Protein AF-A0A945I8Q3-F1 (afdb_monomer_lite)

Sequence (131 aa):
MSLIPSPAWALERVQLSVFLVKVVEGREKRSGQLPVTIYLDLKDREEAAYVCGIAPRVRDALLQHLNKETFYLNNKEKLNINKLRLDLWPIAYKAIPNVKLQNMLVVQGEGKVGSSEARMFARKGCRHVSG

Secondary structure (DSSP, 8-state):
-----------EEEEEPPEEEEEE-TTT--EEEEEEEEEEEESSHHHHHHHHHTHHHHHHHHHHHHTT--EEP-TTS---HHHHHHHHHHHHHHH-TTS---EEEEEESPPP--HHHHHHHHHHSEEEE--

Structure (mmCIF, N/CA/C/O backbone):
data_AF-A0A945I8Q3-F1
#
_entry.id   AF-A0A945I8Q3-F1
#
loop_
_atom_site.group_PDB
_atom_site.id
_atom_site.type_symbol
_atom_site.label_atom_id
_atom_site.label_alt_id
_atom_site.label_comp_id
_atom_site.label_asym_id
_atom_site.label_entity_id
_atom_site.label_seq_id
_atom_site.pdbx_PDB_ins_code
_atom_site.Cartn_x
_atom_site.Cartn_y
_atom_site.Cartn_z
_atom_site.occupancy
_atom_site.B_iso_or_equiv
_atom_site.auth_seq_id
_atom_site.auth_comp_id
_atom_site.auth_asym_id
_atom_site.auth_atom_id
_atom_site.pdbx_PDB_model_num
ATOM 1 N N . MET A 1 1 ? 38.360 21.006 -9.573 1.00 36.44 1 MET A N 1
ATOM 2 C CA . MET A 1 1 ? 36.895 20.998 -9.374 1.00 36.44 1 MET A CA 1
ATOM 3 C C . MET A 1 1 ? 36.420 19.568 -9.556 1.00 36.44 1 MET A C 1
ATOM 5 O O . MET A 1 1 ? 36.276 19.123 -10.685 1.00 36.44 1 MET A O 1
ATOM 9 N N . SER A 1 2 ? 36.290 18.814 -8.466 1.00 35.00 2 SER A N 1
ATOM 10 C CA . SER A 1 2 ? 35.825 17.426 -8.524 1.00 35.00 2 SER A CA 1
ATOM 11 C C . SER A 1 2 ? 34.301 17.419 -8.484 1.00 35.00 2 SER A C 1
ATOM 13 O O . SER A 1 2 ? 33.709 17.639 -7.431 1.00 35.00 2 SER A O 1
ATOM 15 N N . LEU A 1 3 ? 33.669 17.201 -9.637 1.00 44.47 3 LEU A N 1
ATOM 16 C CA . LEU A 1 3 ? 32.268 16.795 -9.710 1.00 44.47 3 LEU A CA 1
ATOM 17 C C . LEU A 1 3 ? 32.208 15.348 -9.226 1.00 44.47 3 LEU A C 1
ATOM 19 O O . LEU A 1 3 ? 32.520 14.427 -9.973 1.00 44.47 3 LEU A O 1
ATOM 23 N N . ILE A 1 4 ? 31.874 15.155 -7.955 1.00 49.62 4 ILE A N 1
ATOM 24 C CA . ILE A 1 4 ? 31.480 13.843 -7.450 1.00 49.62 4 ILE A CA 1
ATOM 25 C C . ILE A 1 4 ? 30.050 13.621 -7.960 1.00 49.62 4 ILE A C 1
ATOM 27 O O . ILE A 1 4 ? 29.155 14.350 -7.523 1.00 49.62 4 ILE A O 1
ATOM 31 N N . PRO A 1 5 ? 29.784 12.666 -8.869 1.00 41.72 5 PRO A N 1
ATOM 32 C CA . PRO A 1 5 ? 28.416 12.254 -9.114 1.00 41.72 5 PRO A CA 1
ATOM 33 C C . PRO A 1 5 ? 27.945 11.536 -7.848 1.00 41.72 5 PRO A C 1
ATOM 35 O O . PRO A 1 5 ? 28.353 10.411 -7.568 1.00 41.72 5 PRO A O 1
ATOM 38 N N . SER A 1 6 ? 27.106 12.190 -7.046 1.00 39.59 6 SER A N 1
ATOM 39 C CA . SER A 1 6 ? 26.256 11.432 -6.128 1.00 39.59 6 SER A CA 1
ATOM 40 C C . SER A 1 6 ? 25.389 10.527 -6.998 1.00 39.59 6 SER A C 1
ATOM 42 O O . SER A 1 6 ? 24.731 11.051 -7.903 1.00 39.59 6 SER A O 1
ATOM 44 N N . PRO A 1 7 ? 25.344 9.203 -6.779 1.00 38.56 7 PRO A N 1
ATOM 45 C CA . PRO A 1 7 ? 24.304 8.396 -7.377 1.00 38.56 7 PRO A CA 1
ATOM 46 C C . PRO A 1 7 ? 23.014 8.757 -6.639 1.00 38.56 7 PRO A C 1
ATOM 48 O O . PRO A 1 7 ? 22.606 8.097 -5.689 1.00 38.56 7 PRO A O 1
ATOM 51 N N . ALA A 1 8 ? 22.386 9.857 -7.045 1.00 46.25 8 ALA A N 1
ATOM 52 C CA . ALA A 1 8 ? 20.977 10.066 -6.802 1.00 46.25 8 ALA A CA 1
ATOM 53 C C . ALA A 1 8 ? 20.272 9.014 -7.658 1.00 46.25 8 ALA A C 1
ATOM 55 O O . ALA A 1 8 ? 19.954 9.260 -8.818 1.00 46.25 8 ALA A O 1
ATOM 56 N N . TRP A 1 9 ? 20.116 7.793 -7.138 1.00 51.97 9 TRP A N 1
ATOM 57 C CA . TRP A 1 9 ? 19.131 6.878 -7.696 1.00 51.97 9 TRP A CA 1
ATOM 58 C C . TRP A 1 9 ? 17.816 7.657 -7.666 1.00 51.97 9 TRP A C 1
ATOM 60 O O . TRP A 1 9 ? 17.353 8.017 -6.583 1.00 51.97 9 TRP A O 1
ATOM 70 N N . ALA A 1 10 ? 17.309 8.052 -8.833 1.00 54.12 10 ALA A N 1
ATOM 71 C CA . ALA A 1 10 ? 16.095 8.843 -8.938 1.00 54.12 10 ALA A CA 1
ATOM 72 C C . ALA A 1 10 ? 14.942 7.985 -8.414 1.00 54.12 10 ALA A C 1
ATOM 74 O O . ALA A 1 10 ? 14.406 7.156 -9.136 1.00 54.12 10 ALA A O 1
ATOM 75 N N . LEU A 1 11 ? 14.622 8.113 -7.127 1.00 72.06 11 LEU A N 1
ATOM 76 C CA . LEU A 1 11 ? 13.526 7.374 -6.523 1.00 72.06 11 LEU A CA 1
ATOM 77 C C . LEU A 1 11 ? 12.227 7.949 -7.072 1.00 72.06 11 LEU A C 1
ATOM 79 O O . LEU A 1 11 ? 11.805 9.039 -6.688 1.00 72.06 11 LEU A O 1
ATOM 83 N N . GLU A 1 12 ? 11.600 7.209 -7.976 1.00 91.62 12 GLU A N 1
ATOM 84 C CA . GLU A 1 12 ? 10.281 7.554 -8.474 1.00 91.62 12 GLU A CA 1
ATOM 85 C C . GLU A 1 12 ? 9.235 7.035 -7.502 1.00 91.62 12 GLU A C 1
ATOM 87 O O . GLU A 1 12 ? 9.281 5.883 -7.071 1.00 91.62 12 GLU A O 1
ATOM 92 N N . ARG A 1 13 ? 8.265 7.876 -7.153 1.00 92.75 13 ARG A N 1
ATOM 93 C CA . ARG A 1 13 ? 7.227 7.507 -6.198 1.00 92.75 13 ARG A CA 1
ATOM 94 C C . ARG A 1 13 ? 5.883 7.413 -6.886 1.00 92.75 13 ARG A C 1
ATOM 96 O O . ARG A 1 13 ? 5.487 8.278 -7.663 1.00 92.75 13 ARG A O 1
ATOM 103 N N . VAL A 1 14 ? 5.130 6.378 -6.547 1.00 93.12 14 VAL A N 1
ATOM 104 C CA . VAL A 1 14 ? 3.712 6.292 -6.891 1.00 93.12 14 VAL A CA 1
ATOM 105 C C . VAL A 1 14 ? 2.868 6.369 -5.633 1.00 93.12 14 VAL A C 1
ATOM 107 O O . VAL A 1 14 ? 3.182 5.755 -4.618 1.00 93.12 14 VAL A O 1
ATOM 110 N N . GLN A 1 15 ? 1.785 7.134 -5.698 1.00 93.88 15 GLN A N 1
ATOM 111 C CA . GLN A 1 15 ? 0.738 7.168 -4.689 1.00 93.88 15 GLN A CA 1
ATOM 112 C C . GLN A 1 15 ? -0.408 6.272 -5.154 1.00 93.88 15 GLN A C 1
ATOM 114 O O . GLN A 1 15 ? -0.937 6.467 -6.249 1.00 93.88 15 GLN A O 1
ATOM 119 N N . LEU A 1 16 ? -0.840 5.340 -4.310 1.00 93.44 16 LEU A N 1
ATOM 120 C CA . LEU A 1 16 ? -2.087 4.603 -4.506 1.00 93.44 16 LEU A CA 1
ATOM 121 C C . LEU A 1 16 ? -3.264 5.423 -3.962 1.00 93.44 16 LEU A C 1
ATOM 123 O O . LEU A 1 16 ? -3.109 6.170 -2.994 1.00 93.44 16 LEU A O 1
ATOM 127 N N . SER A 1 17 ? -4.452 5.294 -4.557 1.00 89.81 17 SER A N 1
ATOM 128 C CA . SER A 1 17 ? -5.644 5.955 -4.009 1.00 89.81 17 SER A CA 1
ATOM 129 C C . SER A 1 17 ? -5.977 5.471 -2.601 1.00 89.81 17 SER A C 1
ATOM 131 O O . SER A 1 17 ? -5.491 4.435 -2.143 1.00 89.81 17 SER A O 1
ATOM 133 N N . VAL A 1 18 ? -6.740 6.272 -1.867 1.00 91.00 18 VAL A N 1
ATOM 134 C CA . VAL A 1 18 ? -6.915 6.063 -0.431 1.00 91.00 18 VAL A CA 1
ATOM 135 C C . VAL A 1 18 ? -7.546 4.697 -0.128 1.00 91.00 18 VAL A C 1
ATOM 137 O O . VAL A 1 18 ? -8.350 4.172 -0.907 1.00 91.00 18 VAL A O 1
ATOM 140 N N . PHE A 1 19 ? -7.147 4.117 0.998 1.00 91.50 19 PHE A N 1
ATOM 141 C CA . PHE A 1 19 ? -7.728 2.917 1.585 1.00 91.50 19 PHE A CA 1
ATOM 142 C C . PHE A 1 19 ? -8.482 3.325 2.847 1.00 91.50 19 PHE A C 1
ATOM 144 O O 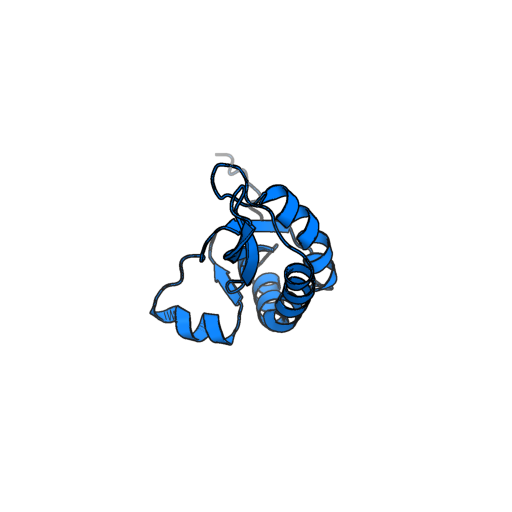. PHE A 1 19 ? -7.938 4.049 3.676 1.00 91.50 19 PHE A O 1
ATOM 151 N N . LEU A 1 20 ? -9.718 2.860 3.006 1.00 90.69 20 LEU A N 1
ATOM 152 C CA . LEU A 1 20 ? -10.478 3.051 4.239 1.00 90.69 20 LEU A CA 1
ATOM 153 C C . LEU A 1 20 ? -10.291 1.810 5.109 1.00 90.69 20 LEU A C 1
ATOM 155 O O . LEU A 1 20 ? -10.748 0.727 4.747 1.00 90.69 20 LEU A O 1
ATOM 159 N N . VAL A 1 21 ? -9.587 1.956 6.230 1.00 91.56 21 VAL A N 1
ATOM 160 C CA . VAL A 1 21 ? -9.305 0.845 7.150 1.00 91.56 21 VAL A CA 1
ATOM 161 C C . VAL A 1 21 ? -10.259 0.880 8.333 1.00 91.56 21 VAL A C 1
ATOM 163 O O . VAL A 1 21 ? -10.564 1.951 8.858 1.00 91.56 21 VAL A O 1
ATOM 166 N N . LYS A 1 22 ? -10.732 -0.291 8.763 1.00 90.75 22 LYS A N 1
ATOM 167 C CA . LYS A 1 22 ? -11.613 -0.414 9.929 1.00 90.75 22 LYS A CA 1
ATOM 168 C C . LYS A 1 22 ? -10.806 -0.222 11.205 1.00 90.75 22 LYS A C 1
ATOM 170 O O . LYS A 1 22 ? -9.815 -0.922 11.423 1.00 90.75 22 LYS A O 1
ATOM 175 N N . VAL A 1 23 ? -11.247 0.695 12.057 1.00 89.44 23 VAL A N 1
ATOM 176 C CA . VAL A 1 23 ? -10.563 1.005 13.314 1.00 89.44 23 VAL A CA 1
ATOM 177 C C . VAL A 1 23 ? -11.496 0.926 14.508 1.00 89.44 23 VAL A C 1
ATOM 179 O O . VAL A 1 23 ? -12.704 1.106 14.367 1.00 89.44 23 VAL A O 1
ATOM 182 N N . VAL A 1 24 ? -10.920 0.678 15.681 1.00 85.31 24 VAL A N 1
ATOM 183 C CA . VAL A 1 24 ? -11.605 0.762 16.972 1.00 85.31 24 VAL A CA 1
ATOM 184 C C . VAL A 1 24 ? -10.933 1.837 17.818 1.00 85.31 24 VAL A C 1
ATOM 186 O O . VAL A 1 24 ? -9.727 1.780 18.080 1.00 85.31 24 VAL A O 1
ATOM 189 N N . GLU A 1 25 ? -11.727 2.815 18.247 1.00 76.38 25 GLU A N 1
ATOM 190 C CA . GLU A 1 25 ? -11.295 3.900 19.126 1.00 76.38 25 GLU A CA 1
ATOM 191 C C . GLU A 1 25 ? -11.152 3.409 20.574 1.00 76.38 25 GLU A C 1
ATOM 193 O O . GLU A 1 25 ? -12.047 2.785 21.162 1.00 76.38 25 GLU A O 1
ATOM 198 N N . GLY A 1 26 ? -9.978 3.669 21.152 1.00 63.62 26 GLY A N 1
ATOM 199 C CA . GLY A 1 26 ? -9.571 3.184 22.465 1.00 63.62 26 GLY A CA 1
ATOM 200 C C . GLY A 1 26 ? -10.299 3.881 23.611 1.00 63.62 26 GLY A C 1
ATOM 201 O O . GLY A 1 26 ? -9.780 4.846 24.159 1.00 63.62 26 GLY A O 1
ATOM 202 N N . ARG A 1 27 ? -11.483 3.359 23.958 1.00 55.91 27 ARG A N 1
ATOM 203 C CA . ARG A 1 27 ? -12.150 3.279 25.287 1.00 55.91 27 ARG A CA 1
ATOM 204 C C . ARG A 1 27 ? -13.652 3.048 25.121 1.00 55.91 27 ARG A C 1
ATOM 206 O O . ARG A 1 27 ? -14.242 2.331 25.918 1.00 55.91 27 ARG A O 1
ATOM 213 N N . GLU A 1 28 ? -14.239 3.572 24.048 1.00 59.91 28 GLU A N 1
ATOM 214 C CA . GLU A 1 28 ? -15.686 3.504 23.797 1.00 59.91 28 GLU A CA 1
ATOM 215 C C . GLU A 1 28 ? -16.108 2.396 22.818 1.00 59.91 28 GLU A C 1
ATOM 217 O O . GLU A 1 28 ? -17.287 2.285 22.497 1.00 59.91 28 GLU A O 1
ATOM 222 N N . LYS A 1 29 ? -15.171 1.564 22.328 1.00 63.66 29 LYS A N 1
ATOM 223 C CA . LYS A 1 29 ? -15.427 0.532 21.296 1.00 63.66 29 LYS A CA 1
ATOM 224 C C . LYS A 1 29 ? -16.166 1.077 20.060 1.00 63.66 29 LYS A C 1
ATOM 226 O O . LYS A 1 29 ? -16.838 0.320 19.361 1.00 63.66 29 LYS A O 1
ATOM 231 N N . ARG A 1 30 ? -16.043 2.374 19.762 1.00 65.81 30 ARG A N 1
ATOM 232 C CA . ARG A 1 30 ? -16.607 2.943 18.538 1.00 65.81 30 ARG A CA 1
ATOM 233 C C . ARG A 1 30 ? -15.796 2.441 17.355 1.00 65.81 30 ARG A C 1
ATOM 235 O O . ARG A 1 30 ? -14.571 2.561 17.329 1.00 65.81 30 ARG A O 1
ATOM 242 N N . SER A 1 31 ? -16.494 1.815 16.415 1.00 79.00 31 SER A N 1
ATOM 243 C CA . SER A 1 31 ? -15.924 1.368 15.152 1.00 79.00 31 SER A CA 1
ATOM 244 C C . SER A 1 31 ? -16.046 2.480 14.120 1.00 79.00 31 SER A C 1
ATOM 246 O O . SER A 1 31 ? -17.144 2.994 13.905 1.00 79.00 31 SER A O 1
ATOM 248 N N . GLY A 1 32 ? -14.944 2.806 13.457 1.00 85.94 32 GLY A N 1
ATOM 249 C CA . GLY A 1 32 ? -14.896 3.814 12.405 1.00 85.94 32 GLY A CA 1
ATOM 250 C C . GLY A 1 32 ? -14.115 3.338 11.188 1.00 85.94 32 GLY A C 1
ATOM 251 O O . GLY A 1 32 ? -13.601 2.215 11.144 1.00 85.94 32 GLY A O 1
ATOM 252 N N . GLN A 1 33 ? -14.016 4.217 10.197 1.00 88.25 33 GLN A N 1
ATOM 253 C CA . GLN A 1 33 ? -13.101 4.056 9.075 1.00 88.25 33 GLN A CA 1
ATOM 254 C C . GLN A 1 33 ? -12.095 5.198 9.091 1.00 88.25 33 GLN A C 1
ATOM 256 O O . GLN A 1 33 ? -12.485 6.356 9.224 1.00 88.25 33 GLN A O 1
ATOM 261 N N . LEU A 1 34 ? -10.812 4.875 8.936 1.00 89.62 34 LEU A N 1
ATOM 262 C CA . LEU A 1 34 ? -9.768 5.879 8.760 1.00 89.62 34 LEU A CA 1
ATOM 263 C C . LEU A 1 34 ? -9.147 5.786 7.367 1.00 89.62 34 LEU A C 1
ATOM 265 O O . LEU A 1 34 ? -8.841 4.683 6.909 1.00 89.62 34 LEU A O 1
ATOM 269 N N . PRO A 1 35 ? -8.917 6.928 6.700 1.00 91.50 35 PRO A N 1
ATOM 270 C CA . PRO A 1 35 ? -8.170 6.955 5.458 1.00 91.50 35 PRO A CA 1
ATOM 271 C C . PRO A 1 35 ? -6.692 6.654 5.711 1.00 91.50 35 PRO A C 1
ATOM 273 O O . PRO A 1 35 ? -6.061 7.212 6.612 1.00 91.50 35 PRO A O 1
ATOM 276 N N . VAL A 1 36 ? -6.127 5.793 4.873 1.00 92.75 36 VAL A N 1
ATOM 277 C CA . VAL A 1 36 ? -4.700 5.491 4.799 1.00 92.75 36 VAL A CA 1
ATOM 278 C C . VAL A 1 36 ? -4.253 5.611 3.351 1.00 92.75 36 VAL A C 1
ATOM 280 O O . VAL A 1 36 ? -4.871 5.060 2.439 1.00 92.75 36 VAL A O 1
ATOM 283 N N . THR A 1 37 ? -3.150 6.317 3.138 1.00 93.69 37 THR A N 1
ATOM 284 C CA . THR A 1 37 ? -2.510 6.455 1.831 1.00 93.69 37 THR A CA 1
ATOM 285 C C . THR A 1 37 ? -1.203 5.674 1.815 1.00 93.69 37 THR A C 1
ATOM 287 O O . THR A 1 37 ? -0.416 5.745 2.760 1.00 93.69 37 THR A O 1
ATOM 290 N N . ILE A 1 38 ? -0.972 4.934 0.731 1.00 94.75 38 ILE A N 1
ATOM 291 C CA . ILE A 1 38 ? 0.233 4.128 0.524 1.00 94.75 38 ILE A CA 1
ATOM 292 C C . ILE A 1 38 ? 1.015 4.714 -0.648 1.00 94.75 38 ILE A C 1
ATOM 294 O O . ILE A 1 38 ? 0.450 4.961 -1.718 1.00 94.75 38 ILE A O 1
ATOM 298 N N . TYR A 1 39 ? 2.313 4.900 -0.440 1.00 94.94 39 TYR A N 1
ATOM 299 C CA . TYR A 1 39 ? 3.273 5.284 -1.460 1.00 94.94 39 TYR A CA 1
ATOM 300 C C . TYR A 1 39 ? 4.284 4.161 -1.666 1.00 94.94 39 TYR A C 1
ATOM 302 O O . TYR A 1 39 ? 4.714 3.530 -0.698 1.00 94.94 39 TYR A O 1
ATOM 310 N N . LEU A 1 40 ? 4.669 3.928 -2.915 1.00 95.00 40 LEU A N 1
ATOM 311 C CA . LEU A 1 40 ? 5.688 2.953 -3.292 1.00 95.00 40 LEU A CA 1
ATOM 312 C C . LEU A 1 40 ? 6.828 3.689 -3.988 1.00 95.00 40 LEU A C 1
ATOM 314 O O . LEU A 1 40 ? 6.580 4.420 -4.947 1.00 95.00 40 LEU A O 1
ATOM 318 N N . ASP A 1 41 ? 8.045 3.485 -3.493 1.00 93.69 41 ASP A N 1
ATOM 319 C CA . ASP A 1 41 ? 9.267 4.039 -4.071 1.00 93.69 41 ASP A CA 1
ATOM 320 C C . ASP A 1 41 ? 9.895 2.997 -4.998 1.00 93.69 41 ASP A C 1
ATOM 322 O O . ASP A 1 41 ? 10.048 1.822 -4.640 1.00 93.69 41 ASP A O 1
ATOM 326 N N . LEU A 1 42 ? 10.243 3.445 -6.195 1.00 93.38 42 LEU A N 1
ATOM 327 C CA . LEU A 1 42 ? 10.633 2.650 -7.350 1.00 93.38 42 LEU A CA 1
ATOM 328 C C . LEU A 1 42 ? 11.924 3.218 -7.932 1.00 93.38 42 LEU A C 1
ATOM 330 O O . LEU A 1 42 ? 12.317 4.344 -7.623 1.00 93.38 42 LEU A O 1
ATOM 334 N N . LYS A 1 43 ? 12.618 2.423 -8.742 1.00 91.75 43 LYS A N 1
ATOM 335 C CA . LYS A 1 43 ? 13.940 2.789 -9.249 1.00 91.75 43 LYS A CA 1
ATOM 336 C C . LYS A 1 43 ? 13.889 3.884 -10.312 1.00 91.75 43 LYS A C 1
ATOM 338 O O . LYS A 1 43 ? 14.824 4.671 -10.400 1.00 91.75 43 LYS A O 1
ATOM 343 N N . ASP A 1 44 ? 12.869 3.861 -11.164 1.00 91.31 44 ASP A N 1
ATOM 344 C CA . ASP A 1 44 ? 12.763 4.736 -12.326 1.00 91.31 44 ASP A CA 1
ATOM 345 C C . ASP A 1 44 ? 11.313 4.859 -12.827 1.00 91.31 44 ASP A C 1
ATOM 347 O O . ASP A 1 44 ? 10.360 4.282 -12.287 1.00 91.31 44 ASP A O 1
ATOM 351 N N . ARG A 1 45 ? 11.133 5.699 -13.853 1.00 90.56 45 ARG A N 1
ATOM 352 C CA . ARG A 1 45 ? 9.812 6.097 -14.348 1.00 90.56 45 ARG A CA 1
ATOM 353 C C . ARG A 1 45 ? 9.103 4.962 -15.082 1.00 90.56 45 ARG A C 1
ATOM 355 O O . ARG A 1 45 ? 7.873 4.948 -15.120 1.00 90.56 45 ARG A O 1
ATOM 362 N N . GLU A 1 46 ? 9.857 4.031 -15.658 1.00 92.69 46 GLU A N 1
ATOM 363 C CA . GLU A 1 46 ? 9.309 2.850 -16.320 1.00 92.69 46 GLU A CA 1
ATOM 364 C C . GLU A 1 46 ? 8.684 1.916 -15.283 1.00 92.69 46 GLU A C 1
ATOM 366 O O . GLU A 1 46 ? 7.521 1.529 -15.423 1.00 92.69 46 GLU A O 1
ATOM 371 N N . GLU A 1 47 ? 9.392 1.662 -14.179 1.00 94.12 47 GLU A N 1
ATOM 372 C CA . GLU A 1 47 ? 8.850 0.917 -13.044 1.00 94.12 47 GLU A CA 1
ATOM 373 C C . GLU A 1 47 ? 7.600 1.599 -12.458 1.00 94.12 47 GLU A C 1
ATOM 375 O O . GLU A 1 47 ? 6.598 0.933 -12.184 1.00 94.12 47 GLU A O 1
ATOM 380 N N . ALA A 1 48 ? 7.603 2.931 -12.321 1.00 92.75 48 ALA A N 1
ATOM 381 C CA . ALA A 1 48 ? 6.435 3.693 -11.868 1.00 92.75 48 ALA A CA 1
ATOM 382 C C . ALA A 1 48 ? 5.230 3.576 -12.808 1.00 92.75 48 ALA A C 1
ATOM 384 O O . ALA A 1 48 ? 4.100 3.362 -12.351 1.00 92.75 48 ALA A O 1
ATOM 385 N N . ALA A 1 49 ? 5.457 3.672 -14.118 1.00 92.12 49 ALA A N 1
ATOM 386 C CA . ALA A 1 49 ? 4.414 3.485 -15.117 1.00 92.12 49 ALA A CA 1
ATOM 387 C C . ALA A 1 49 ? 3.849 2.057 -15.074 1.00 92.12 49 ALA A C 1
ATOM 389 O O . ALA A 1 49 ? 2.627 1.886 -15.078 1.00 92.12 49 ALA A O 1
ATOM 390 N N . TYR A 1 50 ? 4.718 1.048 -14.956 1.00 94.06 50 TYR A N 1
ATOM 391 C CA . TYR A 1 50 ? 4.323 -0.350 -14.811 1.00 94.06 50 TYR A CA 1
ATOM 392 C C . TYR A 1 50 ? 3.449 -0.564 -13.570 1.00 94.06 50 TYR A C 1
ATOM 394 O O . TYR A 1 50 ? 2.340 -1.092 -13.684 1.00 94.06 50 TYR A O 1
ATOM 402 N N . VAL A 1 51 ? 3.898 -0.106 -12.395 1.00 94.12 51 VAL A N 1
ATOM 403 C CA . VAL A 1 51 ? 3.152 -0.258 -11.135 1.00 94.12 51 VAL A CA 1
ATOM 404 C C . VAL A 1 51 ? 1.790 0.428 -11.216 1.00 94.12 51 VAL A C 1
ATOM 406 O O . VAL A 1 51 ? 0.794 -0.163 -10.800 1.00 94.12 51 VAL A O 1
ATOM 409 N N . CYS A 1 52 ? 1.701 1.627 -11.804 1.00 93.00 52 CYS A N 1
ATOM 410 C CA . CYS A 1 52 ? 0.403 2.260 -12.030 1.00 93.00 52 CYS A CA 1
ATOM 411 C C . CYS A 1 52 ? -0.473 1.511 -13.049 1.00 93.00 52 CYS A C 1
ATOM 413 O O . CYS A 1 52 ? -1.694 1.506 -12.893 1.00 93.00 52 CYS A O 1
ATOM 415 N N . GLY A 1 53 ? 0.112 0.845 -14.048 1.00 92.56 53 GLY A N 1
ATOM 416 C CA . GLY A 1 53 ? -0.611 -0.011 -14.994 1.00 92.56 53 GLY A CA 1
ATOM 417 C C . GLY A 1 53 ? -1.256 -1.234 -14.334 1.00 92.56 53 GLY A C 1
ATOM 418 O O . GLY A 1 53 ? -2.363 -1.620 -14.701 1.00 92.56 53 GLY A O 1
ATOM 419 N N . ILE A 1 54 ? -0.611 -1.798 -13.308 1.00 93.56 54 ILE A N 1
ATOM 420 C CA . ILE A 1 54 ? -1.140 -2.927 -12.522 1.00 93.56 54 ILE A CA 1
ATOM 421 C C . ILE A 1 54 ? -1.786 -2.505 -11.194 1.00 93.56 54 ILE A C 1
ATOM 423 O O . ILE A 1 54 ? -2.109 -3.359 -10.364 1.00 93.56 54 ILE A O 1
ATOM 427 N N . ALA A 1 55 ? -2.002 -1.205 -10.978 1.00 92.56 55 ALA A N 1
ATOM 428 C CA . ALA A 1 55 ? -2.489 -0.676 -9.709 1.00 92.56 55 ALA A CA 1
ATOM 429 C C . ALA A 1 55 ? -3.786 -1.325 -9.201 1.00 92.56 55 ALA A C 1
ATOM 431 O O . ALA A 1 55 ? -3.830 -1.608 -8.005 1.00 92.56 55 ALA A O 1
ATOM 432 N N . PRO A 1 56 ? -4.810 -1.629 -10.029 1.00 91.94 56 PRO A N 1
ATOM 433 C CA . PRO A 1 56 ? -6.011 -2.314 -9.545 1.00 91.94 56 PRO A CA 1
ATOM 434 C C . PRO A 1 56 ? -5.692 -3.625 -8.815 1.00 91.94 56 PRO A C 1
ATOM 436 O O . PRO A 1 56 ? -6.139 -3.832 -7.693 1.00 91.94 56 PRO A O 1
ATOM 439 N N . ARG A 1 57 ? -4.801 -4.450 -9.380 1.00 92.75 57 ARG A N 1
ATOM 440 C CA . ARG A 1 57 ? -4.370 -5.717 -8.774 1.00 92.75 57 ARG A CA 1
ATOM 441 C C . ARG A 1 57 ? -3.615 -5.505 -7.462 1.00 92.75 57 ARG A C 1
ATOM 443 O O . ARG A 1 57 ? -3.836 -6.238 -6.501 1.00 92.75 57 ARG A O 1
ATOM 450 N N . VAL A 1 58 ? -2.714 -4.521 -7.421 1.00 94.88 58 VAL A N 1
ATOM 451 C CA . VAL A 1 58 ? -1.954 -4.187 -6.204 1.00 94.88 58 VAL A CA 1
ATOM 452 C C . VAL A 1 58 ? -2.903 -3.720 -5.102 1.00 94.88 58 VAL A C 1
ATOM 454 O O . VAL A 1 58 ? -2.817 -4.184 -3.966 1.00 94.88 58 VAL A O 1
ATOM 457 N N . ARG A 1 59 ? -3.849 -2.841 -5.445 1.00 94.62 59 ARG A N 1
ATOM 458 C CA . ARG A 1 59 ? -4.867 -2.337 -4.522 1.00 94.62 59 ARG A CA 1
ATOM 459 C C . ARG A 1 59 ? -5.751 -3.448 -3.988 1.00 94.62 59 ARG A C 1
ATOM 461 O O . ARG A 1 59 ? -5.968 -3.481 -2.785 1.00 94.62 59 ARG A O 1
ATOM 468 N N . ASP A 1 60 ? -6.224 -4.350 -4.841 1.00 94.50 60 ASP A N 1
ATOM 469 C CA . ASP A 1 60 ? -7.088 -5.454 -4.426 1.00 94.50 60 ASP A CA 1
ATOM 470 C C . ASP A 1 60 ? -6.381 -6.373 -3.428 1.00 94.50 60 ASP A C 1
ATOM 472 O O . ASP A 1 60 ? -6.959 -6.727 -2.400 1.00 94.50 60 ASP A O 1
ATOM 476 N N . ALA A 1 61 ? -5.106 -6.698 -3.669 1.00 95.31 61 ALA A N 1
ATOM 477 C CA . ALA A 1 61 ? -4.310 -7.500 -2.742 1.00 95.31 61 ALA A CA 1
ATOM 478 C C . ALA A 1 61 ? -4.169 -6.824 -1.365 1.00 95.31 61 ALA A C 1
ATOM 480 O O . ALA A 1 61 ? -4.353 -7.468 -0.330 1.00 95.31 61 ALA A O 1
ATOM 481 N N . LEU A 1 62 ? -3.889 -5.517 -1.346 1.00 96.00 62 LEU A N 1
ATOM 482 C CA . LEU A 1 62 ? -3.778 -4.739 -0.110 1.00 96.00 62 LEU A CA 1
ATOM 483 C C . LEU A 1 62 ? -5.139 -4.605 0.594 1.00 96.00 62 LEU A C 1
ATOM 485 O O . LEU A 1 62 ? -5.228 -4.834 1.797 1.00 96.00 62 LEU A O 1
ATOM 489 N N . LEU A 1 63 ? -6.216 -4.314 -0.144 1.00 94.00 63 LEU A N 1
ATOM 490 C CA . LEU A 1 63 ? -7.581 -4.206 0.385 1.00 94.00 63 LEU A CA 1
ATOM 491 C C . LEU A 1 63 ? -8.056 -5.512 1.017 1.00 94.00 63 LEU A C 1
ATOM 493 O O . LEU A 1 63 ? -8.649 -5.489 2.092 1.00 94.00 63 LEU A O 1
ATOM 497 N N . GLN A 1 64 ? -7.793 -6.656 0.383 1.00 93.88 64 GLN A N 1
ATOM 498 C CA . GLN A 1 64 ? -8.168 -7.963 0.927 1.00 93.88 64 GLN A CA 1
ATOM 499 C C . GLN A 1 64 ? -7.519 -8.242 2.281 1.00 93.88 64 GLN A C 1
ATOM 501 O O . GLN A 1 64 ? -8.127 -8.909 3.117 1.00 93.88 64 GLN A O 1
ATOM 506 N N . HIS A 1 65 ? -6.300 -7.756 2.497 1.00 93.12 65 HIS A N 1
ATOM 507 C CA . HIS A 1 65 ? -5.631 -7.866 3.783 1.00 93.12 65 HIS A CA 1
ATOM 508 C C . HIS A 1 65 ? -6.189 -6.856 4.791 1.00 93.12 65 HIS A C 1
ATOM 510 O O . HIS A 1 65 ? -6.668 -7.253 5.849 1.00 93.12 65 HIS A O 1
ATOM 516 N N . LEU A 1 66 ? -6.251 -5.574 4.416 1.00 93.00 66 LEU A N 1
ATOM 517 C CA . LEU A 1 66 ? -6.763 -4.495 5.267 1.00 93.00 66 LEU A CA 1
ATOM 518 C C . LEU A 1 66 ? -8.203 -4.730 5.750 1.00 93.00 66 LEU A C 1
ATOM 520 O O . LEU A 1 66 ? -8.541 -4.357 6.867 1.00 93.00 66 LEU A O 1
ATOM 524 N N . ASN A 1 67 ? -9.052 -5.367 4.938 1.00 89.94 67 ASN A N 1
ATOM 525 C CA . ASN A 1 67 ? -10.446 -5.654 5.289 1.00 89.94 67 ASN A CA 1
ATOM 526 C C . ASN A 1 67 ? -10.620 -6.793 6.304 1.00 89.94 67 ASN A C 1
ATOM 528 O O . ASN A 1 67 ? -11.692 -6.894 6.910 1.00 89.94 67 ASN A O 1
ATOM 532 N N . LYS A 1 68 ? -9.613 -7.663 6.453 1.00 89.69 68 LYS A N 1
ATOM 533 C CA . LYS A 1 68 ? -9.623 -8.783 7.407 1.00 89.69 68 LYS A CA 1
ATOM 534 C C . LYS A 1 68 ? -9.167 -8.359 8.795 1.00 89.69 68 LYS A C 1
ATOM 536 O O . LYS A 1 68 ? -9.490 -9.031 9.770 1.00 89.69 68 LYS A O 1
ATOM 541 N N . GLU A 1 69 ? -8.430 -7.260 8.881 1.00 85.94 69 GLU A N 1
ATOM 542 C CA . GLU A 1 69 ? -7.887 -6.762 10.133 1.00 85.94 69 GLU A CA 1
ATOM 543 C C . GLU A 1 69 ? -8.763 -5.666 10.738 1.00 85.94 69 GLU A C 1
ATOM 545 O O . GLU A 1 69 ? -9.482 -4.933 10.058 1.00 85.94 69 GLU A O 1
ATOM 550 N N . THR A 1 70 ? -8.715 -5.572 12.063 1.00 84.88 70 THR A N 1
ATOM 551 C CA . THR A 1 70 ? -9.279 -4.455 12.818 1.00 84.88 70 THR A CA 1
ATOM 552 C C . THR A 1 70 ? -8.132 -3.770 13.535 1.00 84.88 70 THR A C 1
ATOM 554 O O . THR A 1 70 ? -7.428 -4.402 14.326 1.00 84.88 70 THR A O 1
ATOM 557 N N . PHE A 1 71 ? -7.933 -2.485 13.255 1.00 89.00 71 PHE A N 1
ATOM 558 C CA . PHE A 1 71 ? -6.817 -1.736 13.814 1.00 89.00 71 PHE A CA 1
ATOM 559 C C . PHE A 1 71 ? -7.240 -0.982 15.071 1.00 89.00 71 PHE A C 1
ATOM 561 O O . PHE A 1 71 ? -8.278 -0.325 15.110 1.00 89.00 71 PHE A O 1
ATOM 568 N N . TYR A 1 72 ? -6.408 -1.044 16.103 1.00 88.19 72 TYR A N 1
ATOM 569 C CA . TYR A 1 72 ? -6.639 -0.314 17.343 1.00 88.19 72 TYR A CA 1
ATOM 570 C C . TYR A 1 72 ? -5.876 1.000 17.302 1.00 88.19 72 TYR A C 1
ATOM 572 O O . TYR A 1 72 ? -4.670 1.021 17.036 1.00 88.19 72 TYR A O 1
ATOM 580 N N . LEU A 1 73 ? -6.582 2.095 17.567 1.00 86.94 73 LEU A N 1
ATOM 581 C CA . LEU A 1 73 ? -5.945 3.393 17.712 1.00 86.94 73 LEU A CA 1
ATOM 582 C C . LEU A 1 73 ? -5.266 3.493 19.074 1.00 86.94 73 LEU A C 1
ATOM 584 O O . LEU A 1 73 ? -5.755 2.972 20.077 1.00 86.94 73 LEU A O 1
ATOM 588 N N . ASN A 1 74 ? -4.127 4.179 19.112 1.00 85.06 74 ASN A N 1
ATOM 589 C CA . ASN A 1 74 ? -3.498 4.521 20.380 1.00 85.06 74 ASN A CA 1
ATOM 590 C C . ASN A 1 74 ? -4.266 5.647 21.100 1.00 85.06 74 ASN A C 1
ATOM 592 O O . ASN A 1 74 ? -5.206 6.229 20.565 1.00 85.06 74 ASN A O 1
ATOM 596 N N . ASN A 1 75 ? -3.804 6.019 22.295 1.00 81.44 75 ASN A N 1
ATOM 597 C CA . ASN A 1 75 ? -4.406 7.080 23.118 1.00 81.44 75 ASN A CA 1
ATOM 598 C C . ASN A 1 75 ? -4.400 8.484 22.470 1.00 81.44 75 ASN A C 1
ATOM 600 O O . ASN A 1 75 ? -4.887 9.431 23.075 1.00 81.44 75 ASN A O 1
ATOM 604 N N . LYS A 1 76 ? -3.795 8.641 21.287 1.00 84.81 76 LYS A N 1
ATOM 605 C CA . LYS A 1 76 ? -3.767 9.874 20.488 1.00 84.81 76 LYS A CA 1
ATOM 606 C C . LYS A 1 76 ? -4.520 9.713 19.160 1.00 84.81 76 LYS A C 1
ATOM 608 O O . LYS A 1 76 ? -4.247 10.471 18.236 1.00 84.81 76 LYS A O 1
ATOM 613 N N . GLU A 1 77 ? -5.368 8.689 19.037 1.00 81.19 77 GLU A N 1
ATOM 614 C CA . GLU A 1 77 ? -6.154 8.382 17.830 1.00 81.19 77 GLU A CA 1
ATOM 615 C C . GLU A 1 77 ? -5.295 8.099 16.582 1.00 81.19 77 GLU A C 1
ATOM 617 O O . GLU A 1 77 ? -5.701 8.306 15.436 1.00 81.19 77 GLU A O 1
ATOM 622 N N . LYS A 1 78 ? -4.066 7.610 16.791 1.00 86.69 78 LYS A N 1
ATOM 623 C CA . LYS A 1 78 ? -3.142 7.272 15.703 1.00 86.69 78 LYS A CA 1
ATOM 624 C C . LYS A 1 78 ? -3.012 5.770 15.523 1.00 86.69 78 LYS A C 1
ATOM 626 O O . LYS A 1 78 ? -2.873 5.021 16.494 1.00 86.69 78 LYS A O 1
ATOM 631 N N . LEU A 1 79 ? -2.970 5.358 14.260 1.00 89.81 79 LEU A N 1
ATOM 632 C CA . LEU A 1 79 ? -2.584 4.014 13.851 1.00 89.81 79 LEU A CA 1
ATOM 633 C C . LEU A 1 79 ? -1.089 3.784 14.094 1.00 89.81 79 LEU A C 1
ATOM 635 O O . LEU A 1 79 ? -0.263 4.691 13.958 1.00 89.81 79 LEU A O 1
ATOM 639 N N . ASN A 1 80 ? -0.715 2.539 14.396 1.00 91.38 80 ASN A N 1
ATOM 640 C CA . ASN A 1 80 ? 0.686 2.132 14.361 1.00 91.38 80 ASN A CA 1
ATOM 641 C C . ASN A 1 80 ? 1.128 1.929 12.904 1.00 91.38 80 ASN A C 1
ATOM 643 O O . ASN A 1 80 ? 1.105 0.822 12.369 1.00 91.38 80 ASN A O 1
ATOM 647 N N . ILE A 1 81 ? 1.523 3.029 12.267 1.00 91.69 81 ILE A N 1
ATOM 648 C CA . ILE A 1 81 ? 1.909 3.073 10.854 1.00 91.69 81 ILE A CA 1
ATOM 649 C C . ILE A 1 81 ? 3.117 2.190 10.543 1.00 91.69 81 ILE A C 1
ATOM 651 O O . ILE A 1 81 ? 3.157 1.566 9.486 1.00 91.69 81 ILE A O 1
ATOM 655 N N . ASN A 1 82 ? 4.078 2.084 11.462 1.00 91.62 82 ASN A N 1
ATOM 656 C CA . ASN A 1 82 ? 5.256 1.243 11.255 1.00 91.62 82 ASN A CA 1
ATOM 657 C C . ASN A 1 82 ? 4.883 -0.234 11.174 1.00 91.62 82 ASN A C 1
ATOM 659 O O . ASN A 1 82 ? 5.377 -0.930 10.289 1.00 91.62 82 ASN A O 1
ATOM 663 N N . LYS A 1 83 ? 3.994 -0.689 12.064 1.00 91.94 83 LYS A N 1
ATOM 664 C CA . LYS A 1 83 ? 3.462 -2.051 12.015 1.00 91.94 83 LYS A CA 1
ATOM 665 C C . LYS A 1 83 ? 2.692 -2.281 10.712 1.00 91.94 83 LYS A C 1
ATOM 667 O O . LYS A 1 83 ? 3.043 -3.181 9.962 1.00 91.94 83 LYS A O 1
ATOM 672 N N . LEU A 1 84 ? 1.751 -1.391 10.390 1.00 92.69 84 LEU A N 1
ATOM 673 C CA . LEU A 1 84 ? 0.950 -1.485 9.168 1.00 92.69 84 LEU A CA 1
ATOM 674 C C . LEU A 1 84 ? 1.818 -1.558 7.900 1.00 92.69 84 LEU A C 1
ATOM 676 O O . LEU A 1 84 ? 1.567 -2.365 7.014 1.00 92.69 84 LEU A O 1
ATOM 680 N N . ARG A 1 85 ? 2.878 -0.750 7.817 1.00 94.75 85 ARG A N 1
ATOM 681 C CA . ARG A 1 85 ? 3.843 -0.786 6.709 1.00 94.75 85 ARG A CA 1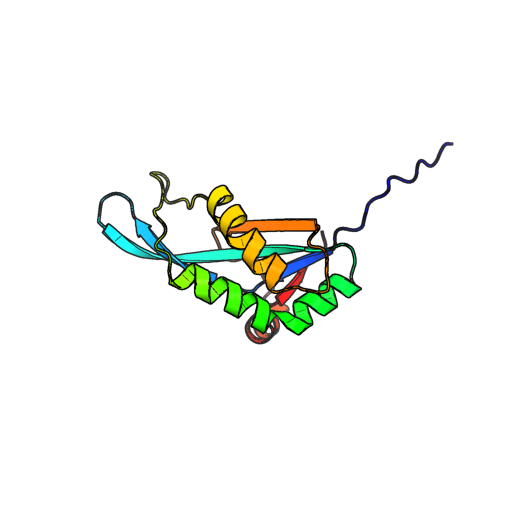
ATOM 682 C C . ARG A 1 85 ? 4.552 -2.138 6.601 1.00 94.75 85 ARG A C 1
ATOM 684 O O . ARG A 1 85 ? 4.712 -2.637 5.492 1.00 94.75 85 ARG A O 1
ATOM 691 N N . LEU A 1 86 ? 4.996 -2.710 7.722 1.00 94.94 86 LEU A N 1
ATOM 692 C CA . LEU A 1 86 ? 5.669 -4.014 7.740 1.00 94.94 86 LEU A CA 1
ATOM 693 C C . LEU A 1 86 ? 4.729 -5.148 7.317 1.00 94.94 86 LEU A C 1
ATOM 695 O O . LEU A 1 86 ? 5.157 -6.023 6.570 1.00 94.94 86 LEU A O 1
ATOM 699 N N . ASP A 1 87 ? 3.462 -5.086 7.726 1.00 94.31 87 ASP A N 1
ATOM 700 C CA . ASP A 1 87 ? 2.444 -6.083 7.380 1.00 94.31 87 ASP A CA 1
ATOM 701 C C . ASP A 1 87 ? 2.075 -6.013 5.881 1.00 94.31 87 ASP A C 1
ATOM 703 O O . ASP A 1 87 ? 1.955 -7.034 5.201 1.00 94.31 87 ASP A O 1
ATOM 707 N N . LEU A 1 88 ? 1.982 -4.801 5.320 1.00 95.62 88 LEU A N 1
ATOM 708 C CA . LEU A 1 88 ? 1.638 -4.580 3.909 1.00 95.62 88 LEU A CA 1
ATOM 709 C C . LEU A 1 88 ? 2.807 -4.791 2.937 1.00 95.62 88 LEU A C 1
ATOM 711 O O . LEU A 1 88 ? 2.576 -5.124 1.771 1.00 95.62 88 LEU A O 1
ATOM 715 N N . TRP A 1 89 ? 4.053 -4.609 3.385 1.00 95.25 89 TRP A N 1
ATOM 716 C CA . TRP A 1 89 ? 5.253 -4.760 2.555 1.00 95.25 89 TRP A CA 1
ATOM 717 C C . TRP A 1 89 ? 5.306 -6.079 1.763 1.00 95.25 89 TRP A C 1
ATOM 719 O O . TRP A 1 89 ? 5.377 -6.015 0.531 1.00 95.25 89 TRP A O 1
ATOM 729 N N . PRO A 1 90 ? 5.227 -7.272 2.390 1.00 96.00 90 PRO A N 1
ATOM 730 C CA . PRO A 1 90 ? 5.294 -8.537 1.656 1.00 96.00 90 PRO A CA 1
ATOM 731 C C . PRO A 1 90 ? 4.126 -8.719 0.675 1.00 96.00 90 PRO A C 1
ATOM 733 O O . PRO A 1 90 ? 4.275 -9.385 -0.350 1.00 96.00 90 PRO A O 1
ATOM 736 N N . ILE A 1 91 ? 2.973 -8.105 0.953 1.00 96.19 91 ILE A N 1
ATOM 737 C CA . ILE A 1 91 ? 1.777 -8.182 0.108 1.00 96.19 91 ILE A CA 1
ATOM 738 C C . ILE A 1 91 ? 1.979 -7.366 -1.164 1.00 96.19 91 ILE A C 1
ATOM 740 O O . ILE A 1 91 ? 1.770 -7.884 -2.262 1.00 96.19 91 ILE A O 1
ATOM 744 N N . ALA A 1 92 ? 2.438 -6.119 -1.030 1.00 94.81 92 ALA A N 1
ATOM 745 C CA . ALA A 1 92 ? 2.767 -5.284 -2.180 1.00 94.81 92 ALA A CA 1
ATOM 746 C C . ALA A 1 92 ? 3.899 -5.901 -3.006 1.00 94.81 92 ALA A C 1
ATOM 748 O O . ALA A 1 92 ? 3.788 -5.975 -4.226 1.00 94.81 92 ALA A O 1
ATOM 749 N N . TYR A 1 93 ? 4.945 -6.407 -2.345 1.00 93.94 93 TYR A N 1
ATOM 750 C CA . TYR A 1 93 ? 6.072 -7.052 -3.015 1.00 93.94 93 TYR A CA 1
ATOM 751 C C . TYR A 1 93 ? 5.616 -8.256 -3.854 1.00 93.94 93 TYR A C 1
ATOM 753 O O . TYR A 1 93 ? 5.974 -8.379 -5.019 1.00 93.94 93 TYR A O 1
ATOM 761 N N . LYS A 1 94 ? 4.736 -9.108 -3.311 1.00 95.25 94 LYS A N 1
ATOM 762 C CA . LYS A 1 94 ? 4.160 -10.242 -4.051 1.00 95.25 94 LYS A CA 1
ATOM 763 C C . LYS A 1 94 ? 3.216 -9.807 -5.180 1.00 95.25 94 LYS A C 1
ATOM 765 O O . LYS A 1 94 ? 3.115 -10.494 -6.196 1.00 95.25 94 LYS A O 1
ATOM 770 N N . ALA A 1 95 ? 2.496 -8.700 -5.006 1.00 95.00 95 ALA A N 1
ATOM 771 C CA . ALA A 1 95 ? 1.575 -8.177 -6.013 1.00 95.00 95 ALA A CA 1
ATOM 772 C C . ALA A 1 95 ? 2.293 -7.521 -7.207 1.00 95.00 95 ALA A C 1
ATOM 774 O O . ALA A 1 95 ? 1.675 -7.348 -8.260 1.00 95.00 95 ALA A O 1
ATOM 775 N N . ILE A 1 96 ? 3.580 -7.191 -7.059 1.00 95.50 96 ILE A N 1
ATOM 776 C CA . ILE A 1 96 ? 4.401 -6.488 -8.046 1.00 95.50 96 ILE A CA 1
ATOM 777 C C . ILE A 1 96 ? 5.591 -7.392 -8.442 1.00 95.50 96 ILE A C 1
ATOM 779 O O . ILE A 1 96 ? 6.709 -7.196 -7.980 1.00 95.50 96 ILE A O 1
ATOM 783 N N . PRO A 1 97 ? 5.378 -8.408 -9.299 1.00 89.88 97 PRO A N 1
ATOM 784 C CA . PRO A 1 97 ? 6.364 -9.474 -9.519 1.00 89.88 97 PRO A CA 1
ATOM 785 C C . PRO A 1 97 ? 7.615 -9.052 -10.305 1.00 89.88 97 PRO A C 1
ATOM 787 O O . PRO A 1 97 ? 8.652 -9.693 -10.179 1.00 89.88 97 PRO A O 1
ATOM 790 N N . ASN A 1 98 ? 7.526 -7.997 -11.118 1.00 88.75 98 ASN A N 1
ATOM 791 C CA . ASN A 1 98 ? 8.570 -7.623 -12.082 1.00 88.75 98 ASN A CA 1
ATOM 792 C C . ASN A 1 98 ? 9.345 -6.362 -11.686 1.00 88.75 98 ASN A C 1
ATOM 794 O O . ASN A 1 98 ? 10.123 -5.850 -12.482 1.00 88.75 98 ASN A O 1
ATOM 798 N N . VAL A 1 99 ? 9.105 -5.830 -10.487 1.00 90.69 99 VAL A N 1
ATOM 799 C CA . VAL A 1 99 ? 9.715 -4.580 -10.035 1.00 90.69 99 VAL A CA 1
ATOM 800 C C . VAL A 1 99 ? 10.200 -4.743 -8.607 1.00 90.69 99 VAL A C 1
ATOM 802 O O 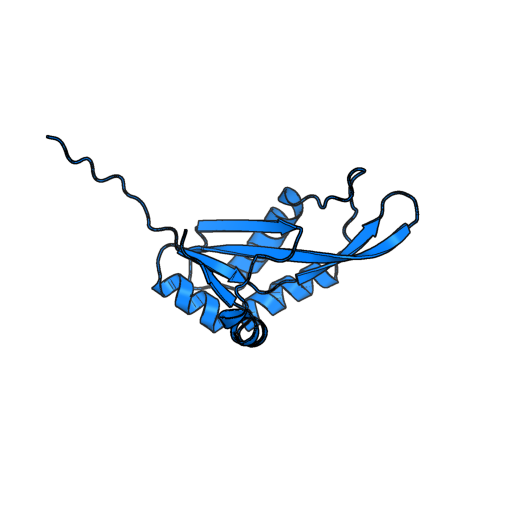. VAL A 1 99 ? 9.467 -5.200 -7.728 1.00 90.69 99 VAL A O 1
ATOM 805 N N . LYS A 1 100 ? 11.447 -4.343 -8.361 1.00 90.88 100 LYS A N 1
ATOM 806 C CA . LYS A 1 100 ? 12.017 -4.349 -7.018 1.00 90.88 100 LYS A CA 1
ATOM 807 C C . LYS A 1 100 ? 11.617 -3.061 -6.304 1.00 90.88 100 LYS A C 1
ATOM 809 O O . LYS A 1 100 ? 12.227 -2.017 -6.520 1.00 90.88 100 LYS A O 1
ATOM 814 N N . LEU A 1 101 ? 10.626 -3.160 -5.416 1.00 91.06 101 LEU A N 1
ATOM 815 C CA . LEU A 1 101 ? 10.261 -2.060 -4.520 1.00 91.06 101 LEU A CA 1
ATOM 816 C C . LEU A 1 101 ? 11.488 -1.597 -3.724 1.00 91.06 101 LEU A C 1
ATOM 818 O O . LEU A 1 101 ? 12.131 -2.405 -3.051 1.00 91.06 101 LEU A O 1
ATOM 822 N N . GLN A 1 102 ? 11.791 -0.301 -3.790 1.00 93.38 102 GLN A N 1
ATOM 823 C CA . GLN A 1 102 ? 12.889 0.308 -3.038 1.00 93.38 102 GLN A CA 1
ATOM 824 C C . GLN A 1 102 ? 12.450 0.603 -1.606 1.00 93.38 102 GLN A C 1
ATOM 826 O O . GLN A 1 102 ? 13.178 0.333 -0.653 1.00 93.38 102 GLN A O 1
ATOM 831 N N . ASN A 1 103 ? 11.233 1.128 -1.452 1.00 93.19 103 ASN A N 1
ATOM 832 C CA . ASN A 1 103 ? 10.643 1.457 -0.162 1.00 93.19 103 ASN A CA 1
ATOM 833 C C . ASN A 1 103 ? 9.112 1.593 -0.272 1.00 93.19 103 ASN A C 1
ATOM 835 O O . ASN A 1 103 ? 8.539 1.633 -1.359 1.00 93.19 103 ASN A O 1
ATOM 839 N N . MET A 1 104 ? 8.437 1.612 0.875 1.00 94.38 104 MET A N 1
ATOM 840 C CA . MET A 1 104 ? 7.001 1.840 0.997 1.00 94.38 104 MET A CA 1
ATOM 841 C C . MET A 1 104 ? 6.775 2.820 2.132 1.00 94.38 104 MET A C 1
ATOM 843 O O . MET A 1 104 ? 7.277 2.613 3.236 1.00 94.38 104 MET A O 1
ATOM 847 N N . LEU A 1 105 ? 5.967 3.844 1.886 1.00 93.62 10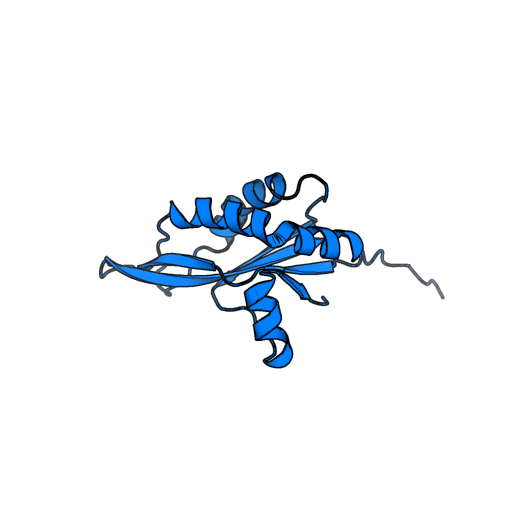5 LEU A N 1
ATOM 848 C CA . LEU A 1 105 ? 5.494 4.746 2.924 1.00 93.62 105 LEU A CA 1
ATOM 849 C C . LEU A 1 105 ? 4.000 4.550 3.120 1.00 93.62 105 LEU A C 1
ATOM 851 O O . LEU A 1 105 ? 3.238 4.430 2.165 1.00 93.62 105 LEU A O 1
ATOM 855 N N . VAL A 1 106 ? 3.584 4.554 4.377 1.00 93.75 106 VAL A N 1
ATOM 856 C CA . VAL A 1 106 ? 2.178 4.504 4.761 1.00 93.75 106 VAL A CA 1
ATOM 857 C C . VAL A 1 106 ? 1.899 5.758 5.571 1.00 93.75 106 VAL A C 1
ATOM 859 O O . VAL A 1 106 ? 2.694 6.131 6.429 1.00 93.75 106 VAL A O 1
ATOM 862 N N . VAL A 1 107 ? 0.800 6.442 5.276 1.00 92.06 107 VAL A N 1
ATOM 863 C CA . VAL A 1 107 ? 0.422 7.695 5.934 1.00 92.06 107 VAL A CA 1
ATOM 864 C C . VAL A 1 107 ? -1.043 7.610 6.339 1.00 92.06 107 VAL A C 1
ATOM 866 O O . VAL A 1 107 ? -1.887 7.239 5.527 1.00 92.06 107 VAL A O 1
ATOM 869 N N . GLN A 1 108 ? -1.352 7.957 7.591 1.00 90.56 108 GLN A N 1
ATOM 870 C CA . GLN A 1 108 ? -2.734 8.166 8.031 1.00 90.56 108 GLN A CA 1
ATOM 871 C C . GLN A 1 108 ? -3.244 9.485 7.447 1.00 90.56 108 GLN A C 1
ATOM 873 O O . GLN A 1 108 ? -2.622 10.527 7.650 1.00 90.56 108 GLN A O 1
ATOM 878 N N . GLY A 1 109 ? -4.369 9.435 6.742 1.00 87.69 109 GLY A N 1
ATOM 879 C CA . GLY A 1 109 ? -4.946 10.563 6.024 1.00 87.69 109 GLY A CA 1
ATOM 880 C C . GLY A 1 109 ? -5.056 10.333 4.519 1.00 87.69 109 GLY A C 1
ATOM 881 O O . GLY A 1 109 ? -4.523 9.375 3.948 1.00 87.69 109 GLY A O 1
ATOM 882 N N . GLU A 1 110 ? -5.751 11.259 3.870 1.00 81.88 110 GLU A N 1
ATOM 883 C CA . GLU A 1 110 ? -5.812 11.354 2.417 1.00 81.88 110 GLU A CA 1
ATOM 884 C C . GLU A 1 110 ? -4.552 12.065 1.909 1.00 81.88 110 GLU A C 1
ATOM 886 O O . GLU A 1 110 ? -4.236 13.183 2.321 1.00 81.88 110 GLU A O 1
ATOM 891 N N . GLY A 1 111 ? -3.795 11.423 1.020 1.00 73.31 111 GLY A N 1
ATOM 892 C CA . GLY A 1 111 ? -2.704 12.099 0.326 1.00 73.31 111 GLY A CA 1
ATOM 893 C C . GLY A 1 111 ? -3.262 13.244 -0.518 1.00 73.31 111 GLY A C 1
ATOM 894 O O . GLY A 1 111 ? -4.266 13.067 -1.203 1.00 73.31 111 GLY A O 1
ATOM 895 N N . LYS A 1 112 ? -2.613 14.414 -0.493 1.00 74.94 112 LYS A N 1
ATOM 896 C CA . LYS A 1 112 ? -3.075 15.602 -1.230 1.00 74.94 112 LYS A CA 1
ATOM 897 C C . LYS A 1 112 ? -3.124 15.325 -2.734 1.00 74.94 112 LYS A C 1
ATOM 899 O O . LYS A 1 112 ? -2.091 15.030 -3.332 1.00 74.94 112 LYS A O 1
ATOM 904 N N . VAL A 1 113 ? -4.296 15.476 -3.345 1.00 74.06 113 VAL A N 1
ATOM 905 C CA . VAL A 1 113 ? -4.496 15.366 -4.798 1.00 74.06 113 VAL A CA 1
ATOM 906 C C . VAL A 1 113 ? -5.072 16.681 -5.305 1.00 74.06 113 VAL A C 1
ATOM 908 O O . VAL A 1 113 ? -6.050 17.180 -4.753 1.00 74.06 113 VAL A O 1
ATOM 911 N N . GLY A 1 114 ? -4.457 17.255 -6.342 1.00 71.31 114 GLY A N 1
ATOM 912 C CA . GLY A 1 114 ? -4.987 18.454 -6.989 1.00 71.31 114 GLY A CA 1
ATOM 913 C C . GLY A 1 114 ? -6.359 18.180 -7.607 1.00 71.31 114 GLY A C 1
ATOM 914 O O . GLY A 1 114 ? -6.615 17.086 -8.113 1.00 71.31 114 GLY A O 1
ATOM 915 N N . SER A 1 115 ? -7.249 19.173 -7.600 1.00 69.75 115 SER A N 1
ATOM 916 C CA . SER A 1 115 ? -8.616 19.044 -8.131 1.00 69.75 115 SER A CA 1
ATOM 917 C C . SER A 1 115 ? -8.656 18.592 -9.598 1.00 69.75 115 SER A C 1
ATOM 919 O O . SER A 1 115 ? -9.536 17.822 -9.981 1.00 69.75 115 SER A O 1
ATOM 921 N N . SER A 1 116 ? -7.667 18.999 -10.398 1.00 67.12 116 SER A N 1
ATOM 922 C CA . SER A 1 116 ? -7.490 18.596 -11.798 1.00 67.12 116 SER A CA 1
ATOM 923 C C . SER A 1 116 ? -7.150 17.109 -11.976 1.00 67.12 116 SER A C 1
ATOM 925 O O . SER A 1 116 ? -7.497 16.516 -12.996 1.00 67.12 116 SER A O 1
ATOM 927 N N . GLU A 1 117 ? -6.521 16.478 -10.982 1.00 66.69 117 GLU A N 1
ATOM 928 C CA . GLU A 1 117 ? -6.088 15.077 -11.035 1.00 66.69 117 GLU A CA 1
ATOM 929 C C . GLU A 1 117 ? -7.046 14.127 -10.305 1.00 66.69 117 GLU A C 1
ATOM 931 O O . GLU A 1 117 ? -7.045 12.923 -10.571 1.00 66.69 117 GLU A O 1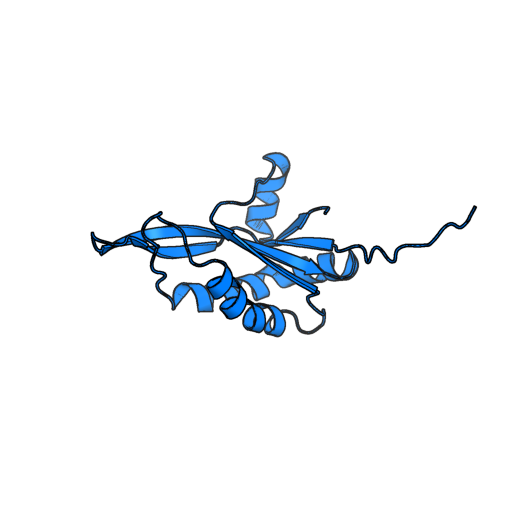
ATOM 936 N N . ALA A 1 118 ? -7.900 14.653 -9.420 1.00 70.62 118 ALA A N 1
ATOM 937 C CA . ALA A 1 118 ? -8.758 13.875 -8.526 1.00 70.62 118 ALA A CA 1
ATOM 938 C C . ALA A 1 118 ? -9.633 12.849 -9.263 1.00 70.62 118 ALA A C 1
ATOM 940 O O . ALA A 1 118 ? -9.707 11.686 -8.866 1.00 70.62 118 ALA A O 1
ATOM 941 N N . ARG A 1 119 ? -10.246 13.241 -10.389 1.00 68.06 119 ARG A N 1
ATOM 942 C CA . ARG A 1 119 ? -11.124 12.352 -11.168 1.00 68.06 119 ARG A CA 1
ATOM 943 C C . ARG A 1 119 ? -10.358 11.209 -11.834 1.00 68.06 119 ARG A C 1
ATOM 945 O O . ARG A 1 119 ? -10.846 10.080 -11.873 1.00 68.06 119 ARG A O 1
ATOM 952 N N . MET A 1 120 ? -9.167 11.488 -12.364 1.00 66.88 120 MET A N 1
ATOM 953 C CA . MET A 1 120 ? -8.312 10.463 -12.968 1.00 66.88 120 MET A CA 1
ATOM 954 C C . MET A 1 120 ? -7.717 9.545 -11.906 1.00 66.88 120 MET A C 1
ATOM 956 O O . MET A 1 120 ? -7.664 8.337 -12.112 1.00 66.88 120 MET A O 1
ATOM 960 N N . PHE A 1 121 ? -7.341 10.097 -10.757 1.00 75.94 121 PHE A N 1
ATOM 961 C CA . PHE A 1 121 ? -6.809 9.343 -9.633 1.00 75.94 121 PHE A CA 1
ATOM 962 C C . PHE A 1 121 ? -7.847 8.402 -9.014 1.00 75.94 121 PHE A C 1
ATOM 964 O O . PHE A 1 121 ? -7.541 7.239 -8.762 1.00 75.94 121 PHE A O 1
ATOM 971 N N . ALA A 1 122 ? -9.094 8.855 -8.862 1.00 71.94 122 ALA A N 1
ATOM 972 C CA . ALA A 1 122 ? -10.198 8.007 -8.418 1.00 71.94 122 ALA A CA 1
ATOM 973 C C . ALA A 1 122 ? -10.461 6.837 -9.384 1.00 71.94 122 ALA A C 1
ATOM 975 O O . ALA A 1 122 ? -10.792 5.742 -8.940 1.00 71.94 122 ALA A O 1
ATOM 976 N N . ARG A 1 123 ? -10.275 7.045 -10.697 1.00 72.69 123 ARG A N 1
ATOM 977 C CA . ARG A 1 123 ? -10.465 6.003 -11.723 1.00 72.69 123 ARG A CA 1
ATOM 978 C C . ARG A 1 123 ? -9.288 5.036 -11.843 1.00 72.69 123 ARG A C 1
ATOM 980 O O . ARG A 1 123 ? -9.505 3.838 -11.949 1.00 72.69 123 ARG A O 1
ATOM 987 N N . LYS A 1 124 ? -8.055 5.548 -11.878 1.00 76.50 124 LYS A N 1
ATOM 988 C CA . LYS A 1 124 ? -6.840 4.742 -12.094 1.00 76.50 124 LYS A CA 1
ATOM 989 C C . LYS A 1 124 ? -6.315 4.109 -10.808 1.00 76.50 124 LYS A C 1
ATOM 991 O O . LYS A 1 124 ? -5.577 3.134 -10.860 1.00 76.50 124 LYS A O 1
ATOM 996 N N . GLY A 1 125 ? -6.654 4.679 -9.653 1.00 84.62 125 GLY A N 1
ATOM 997 C CA . GLY A 1 125 ? -6.221 4.194 -8.345 1.00 84.62 125 GLY A CA 1
ATOM 998 C C . GLY A 1 125 ? -4.724 4.350 -8.062 1.00 84.62 125 GLY A C 1
ATOM 999 O O . GLY A 1 125 ? -4.256 3.885 -7.024 1.00 84.62 125 GLY A O 1
ATOM 1000 N N . CYS A 1 126 ? -3.981 4.992 -8.965 1.00 90.38 126 CYS A N 1
ATOM 1001 C CA . CYS A 1 126 ? -2.552 5.252 -8.865 1.00 90.38 126 CYS A CA 1
ATOM 1002 C C . CYS A 1 126 ? -2.198 6.537 -9.606 1.00 90.38 126 CYS A C 1
ATOM 1004 O O . CYS A 1 126 ? -2.780 6.843 -10.652 1.00 90.38 126 CYS A O 1
ATOM 1006 N N . ARG A 1 127 ? -1.236 7.279 -9.063 1.00 89.50 127 ARG A N 1
ATOM 1007 C CA . ARG A 1 127 ? -0.566 8.376 -9.756 1.00 89.50 127 ARG A CA 1
ATOM 1008 C C . ARG A 1 127 ? 0.914 8.369 -9.420 1.00 89.50 127 ARG A C 1
ATOM 1010 O O . ARG A 1 127 ? 1.301 7.996 -8.316 1.00 89.50 127 ARG A O 1
ATOM 1017 N N . HIS A 1 128 ? 1.716 8.828 -10.363 1.00 89.62 128 HIS A N 1
ATOM 1018 C CA . HIS A 1 128 ? 3.103 9.179 -10.111 1.00 89.62 128 HIS A CA 1
ATOM 1019 C C . HIS A 1 128 ? 3.164 10.499 -9.330 1.00 89.62 128 HIS A C 1
ATOM 1021 O O . HIS A 1 128 ? 2.331 11.381 -9.543 1.00 89.62 128 HIS A O 1
ATOM 1027 N N . VAL A 1 129 ? 4.096 10.607 -8.388 1.00 85.50 129 VAL A N 1
ATOM 1028 C CA . VAL A 1 129 ? 4.374 11.829 -7.633 1.00 85.50 129 VAL A CA 1
ATOM 1029 C C . VAL A 1 129 ? 5.877 12.073 -7.676 1.00 85.50 129 VAL A C 1
ATOM 1031 O O . VAL A 1 129 ? 6.658 11.201 -7.299 1.00 85.50 129 VAL A O 1
ATOM 1034 N N . SER A 1 130 ? 6.279 13.245 -8.159 1.00 66.25 130 SER A N 1
ATOM 1035 C CA . SER A 1 130 ? 7.686 13.645 -8.163 1.00 66.25 130 SER A CA 1
ATOM 1036 C C . SER A 1 130 ? 8.186 13.768 -6.722 1.00 66.25 130 SER A C 1
ATOM 1038 O O . SER A 1 130 ? 7.501 14.372 -5.888 1.00 66.25 130 SER A O 1
ATOM 1040 N N . GLY A 1 131 ? 9.330 13.141 -6.438 1.00 54.75 131 GLY A N 1
ATOM 1041 C CA . GLY A 1 131 ? 10.047 13.253 -5.163 1.00 54.75 131 GLY A CA 1
ATOM 1042 C C . GLY A 1 131 ? 10.733 14.597 -4.978 1.00 54.75 131 GLY A C 1
ATOM 1043 O O . GLY A 1 131 ? 11.025 15.259 -6.000 1.00 54.75 131 GLY A O 1
#

Radius of gyration: 16.46 Å; chains: 1; bounding box: 54×31×42 Å

pLDDT: mean 83.73, std 14.98, range [35.0, 96.19]

Foldseek 3Di:
DDPDPDPPQQWWKKKFFWDWAWEAEPPPRDIDTWTKIKMFTFRDDVLQVVCLVLRVQLVVLLNVVRHVDYFYADPVRDTPQVVSQVVSVVSSCVSRPPTDTPGMGMDTDGDDDDPVCVVVCVVSRMDIDRD

=== Feature glossary ===
The record interleaves many kinds of information about one protein. Here is each kind framed as the question it answers.

Q: What does the local fold look like, residue by residue?
A: The Foldseek 3Di string encodes local tertiary geometry as a 20-letter alphabet — one character per residue — derived from the relative positions of nearby Cα atoms. Unlike the amino-acid sequence, 3Di is a direct function of the 3D structure, so two proteins with the same fold have similar 3Di strings even at low sequence identity.

Q: Which residues are in helices, strands, or loops?
A: The SS8 string is DSSP's per-residue secondary-structure call. α-helix (H) means an i→i+4 H-bond ladder; β-strand (E) means the residue participates in a β-sheet; 3₁₀ (G) and π (I) are tighter and wider helices; T/S are turns/bends; '-' is loop.

Q: How big and how compact is the whole molecule?
A: Radius of gyration (Rg) is the root-mean-square distance of Cα atoms from their centroid — a single number for overall size and compactness. A globular domain of N residues has Rg ≈ 2.2·N^0.38 Å; an extended or disordered chain has a much larger Rg. The Cα contact count is the number of residue pairs whose Cα atoms are within 8 Å and are more than four positions apart in sequence — a standard proxy for tertiary packing density. The bounding box is the smallest axis-aligned box enclosing all Cα atoms.

Q: Where is each backbone atom in 3D?
A: Structure coordinates are given as an mmCIF _atom_site loop: one row per atom with element, residue name, chain id, sequence number, and x/y/z position in Å. Only the four main-chain atoms per residue are included here; side chains are omitted to keep the record compact.

Q: What is the amino-acid chain?
A: Primary structure: the covalent order of the twenty standard amino acids along the backbone. Two proteins with the same sequence will (almost always) fold to the same structure; two with 30% identity often share a fold but not the details.

Q: What if only a Cα trace is available?
A: Three-state secondary structure (P-SEA) collapses the eight DSSP classes into helix (a), strand (b), and coil (c). P-SEA assigns these from Cα geometry alone — distances and angles — without requiring backbone oxygens, so it works on any Cα trace.

Q: What family and function is it annotated with?
A: Database cross-references. InterPro integrates a dozen domain/family signature databases into unified entries with residue-range hits. GO terms attach function/process/location labels with evidence codes. CATH codes position the fold in a four-level structural taxonomy. Organism is the NCBI-taxonomy species name.

Q: How confident is the AlphaFold model at each residue?
A: pLDDT is the predicted lDDT-Cα score: AlphaFold's confidence that the local environment of each residue (all inter-atomic distances within 15 Å) is correctly placed. It is a per-residue number between 0 and 100, with higher meaning more reliable.

Q: How mobile is each atom in the crystal?
A: B-factor (Debye–Waller factor) reflects atomic displacement in the crystal lattice. It is an experimental observable (units Å²), not a prediction; low values mean the atom is pinned down, high values mean it moves or is heterogeneous across the crystal.

Q: Which residues are buried vs exposed?
A: SASA measures how much of the protein is reachable by solvent. It is computed by rolling a water-sized probe over the atomic surface and summing the exposed area (Å²). Per-residue SASA distinguishes core (buried, low SASA) from surface (exposed, high SASA) residues; total SASA is a whole-molecule size measure.

Q: What do the diagnostic plots show?
A: Plot images: a contact map (which residues are close in 3D, as an N×N binary image), a Ramachandran scatter (backbone torsion angles, revealing secondary-structure composition at a glance), and — for AlphaFold structures — a PAE heatmap (pairw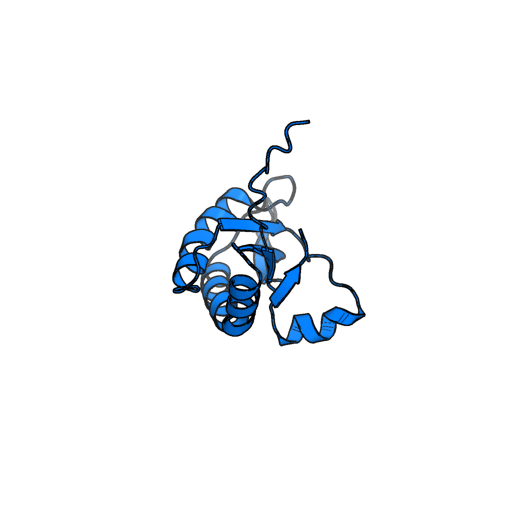ise prediction confidence).

Q: What known structures does this most resemble?
A: The Foldseek neighbor list gives the closest experimentally determined structures in the PDB, ranked by structural alignment. TM-score near 1 means near-identical fold; near 0.3 means only rough topology match. This is how one finds what a novel AlphaFold prediction most resembles in the solved-structure universe.

Q: Are the domains correctly placed relative to each other?
A: Predicted aligned error is AlphaFold's pairwise confidence. Unlike pLDDT (per-residue), PAE is per-residue-pair and captures whether two parts of the structure are correctly placed relative to each other. Units are ångströms of expected positional error.

Q: What do the rendered images show?
A: Structure images are PyMOL renders from six orthogonal camera directions. Cartoon representation draws helices as coils and strands as arrows; sticks shows the backbone as bonds; surface shows the solvent-excluded envelope. Rainbow coloring maps sequence position to hue (blue→red, N→C); chain coloring assigns a distinct color per polypeptide.

Q: What are the backbone torsion angles?
A: φ (phi) and ψ (psi) are the two rotatable backbone dihedrals per residue: φ is the C(i-1)–N–Cα–C torsion, ψ is the N–Cα–C–N(i+1) torsion, both in degrees on (−180°, 180°]. α-helical residues cluster near (−60°, −45°); β-strand residues near (−120°, +130°). A Ramachandran plot is simply a scatter of (φ, ψ) for every residue.